Protein AF-A0A3S1QGA9-F1 (afdb_monomer)

Secondary structure (DSSP, 8-state):
------PPP-TTSTTTTSTTHHHHHHHH--TGGGBTTTB-TT----SSS---TTSTT--TT-PPPPP-TT--

Nearest PDB structures (foldseek):
  4gl8-assembly2_B  TM=8.562E-01  e=9.250E-01  Borreliella burgdorferi B31
  8ci6-assembly1_A  TM=7.474E-01  e=1.407E+00  Allorhizobium ampelinum S4

Foldseek 3Di:
DDDDDDDDQPLVDPPNVDPLVVLLVQQQDQVVVCQVPVHDVPDDDDLDDDPDPPDPPDDPVRDGHHHHNVSD

pLDDT: mean 87.81, std 10.15, range [52.78, 97.69]

Solvent-accessible surface area (backbone atoms only — not comparable to full-atom values): 4790 Å² total; per-residue (Å²): 139,81,86,79,88,80,89,80,80,59,57,88,39,86,69,49,47,44,76,69,47,52,59,18,53,45,16,58,44,62,65,71,74,34,49,60,71,80,41,62,69,87,63,73,88,71,57,56,90,74,70,54,78,87,42,92,85,57,66,86,82,60,71,55,79,60,67,35,69,89,75,62

Radius of gyration: 13.74 Å; Cα contacts (8 Å, |Δi|>4): 64; chains: 1; bounding box: 27×29×32 Å

Sequence (72 aa):
MSETERLRFDIYKSPLDDVRVRPAIHYAIERKGLIGTVNPATYQIAQKYVMPTTINGFDPNVQPYEYNPERA

Mean predicted aligned error: 4.73 Å

Structure (mmCIF, N/CA/C/O backbone):
data_AF-A0A3S1QGA9-F1
#
_entry.id   AF-A0A3S1QGA9-F1
#
loop_
_atom_site.group_PDB
_atom_site.id
_atom_site.type_symbol
_atom_site.label_atom_id
_atom_site.label_alt_id
_atom_site.label_comp_id
_atom_site.label_asym_id
_atom_site.label_entity_id
_atom_site.label_seq_id
_atom_site.pdbx_PDB_ins_code
_atom_site.Cartn_x
_atom_site.Cartn_y
_atom_site.Cartn_z
_atom_site.occupancy
_atom_site.B_iso_or_equiv
_atom_site.auth_seq_id
_atom_site.auth_comp_id
_atom_site.auth_asym_id
_atom_site.auth_atom_id
_atom_site.pdbx_PDB_model_num
ATOM 1 N N . MET A 1 1 ? 3.870 6.596 19.694 1.00 52.78 1 MET A N 1
ATOM 2 C CA . MET A 1 1 ? 4.471 5.769 18.625 1.00 52.78 1 MET A CA 1
ATOM 3 C C . MET A 1 1 ? 3.391 5.508 17.593 1.00 52.78 1 MET A C 1
ATOM 5 O O . MET A 1 1 ? 2.281 5.199 17.998 1.00 52.78 1 MET A O 1
ATOM 9 N N . SER A 1 2 ? 3.675 5.712 16.308 1.00 73.00 2 SER A N 1
ATOM 10 C CA . SER A 1 2 ? 2.772 5.324 15.217 1.00 73.00 2 SER A CA 1
ATOM 11 C C . SER A 1 2 ? 3.316 4.038 14.620 1.00 73.00 2 SER A C 1
ATOM 13 O O . SER A 1 2 ? 4.483 4.006 14.235 1.00 73.00 2 SER A O 1
ATOM 15 N N . GLU A 1 3 ? 2.495 3.000 14.558 1.00 81.06 3 GLU A N 1
ATOM 16 C CA . GLU A 1 3 ? 2.813 1.759 13.854 1.00 81.06 3 GLU A CA 1
ATOM 17 C C . GLU A 1 3 ? 2.282 1.832 12.415 1.00 81.06 3 GLU A C 1
ATOM 19 O O . GLU A 1 3 ? 1.356 2.590 12.119 1.00 81.06 3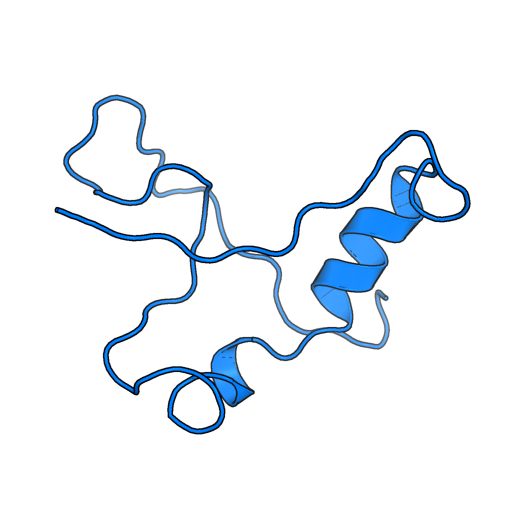 GLU A O 1
ATOM 24 N N . THR A 1 4 ? 2.912 1.122 11.481 1.00 85.75 4 THR A N 1
ATOM 25 C CA . THR A 1 4 ? 2.464 1.060 10.084 1.00 85.75 4 THR A CA 1
ATOM 26 C C . THR A 1 4 ? 2.697 -0.338 9.543 1.00 85.75 4 THR A C 1
ATOM 28 O O . THR A 1 4 ? 3.836 -0.762 9.348 1.00 85.75 4 THR A O 1
ATOM 31 N N . GLU A 1 5 ? 1.604 -1.038 9.265 1.00 88.06 5 GLU A N 1
ATOM 32 C CA . GLU A 1 5 ? 1.627 -2.352 8.637 1.00 88.06 5 GLU A CA 1
ATOM 33 C C . GLU A 1 5 ? 1.640 -2.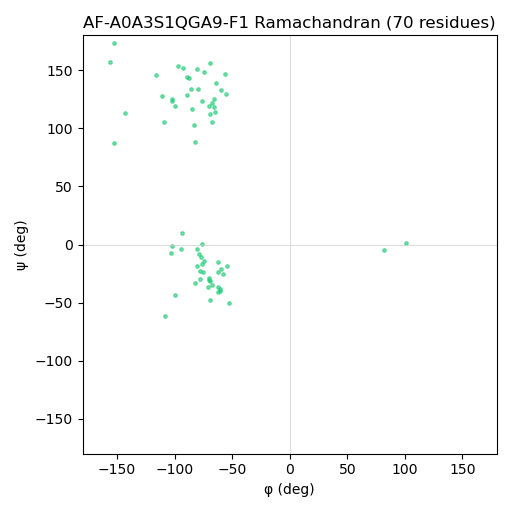228 7.110 1.00 88.06 5 GLU A C 1
ATOM 35 O O . GLU A 1 5 ? 1.019 -1.335 6.526 1.00 88.06 5 GLU A O 1
ATOM 40 N N . ARG A 1 6 ? 2.366 -3.130 6.439 1.00 88.25 6 ARG A N 1
ATOM 41 C CA . ARG A 1 6 ? 2.436 -3.170 4.975 1.00 88.25 6 ARG A CA 1
ATOM 42 C C . ARG A 1 6 ? 2.809 -4.546 4.446 1.00 88.25 6 ARG A C 1
ATOM 44 O O . ARG A 1 6 ? 3.549 -5.290 5.085 1.00 88.25 6 ARG A O 1
ATOM 51 N N . LEU A 1 7 ? 2.435 -4.786 3.195 1.00 90.25 7 LEU A N 1
ATOM 52 C CA . LEU A 1 7 ? 3.016 -5.841 2.376 1.00 90.25 7 LEU A CA 1
ATOM 53 C C . LEU A 1 7 ? 4.292 -5.323 1.696 1.00 90.25 7 LEU A C 1
ATOM 55 O O . LEU A 1 7 ? 4.322 -4.216 1.155 1.00 90.25 7 LEU A O 1
ATOM 59 N N . ARG A 1 8 ? 5.372 -6.107 1.735 1.00 91.06 8 ARG A N 1
ATOM 60 C CA . ARG A 1 8 ? 6.606 -5.814 0.996 1.00 91.06 8 ARG A CA 1
ATOM 61 C C . ARG A 1 8 ? 6.660 -6.701 -0.243 1.00 91.06 8 ARG A C 1
ATOM 63 O O . ARG A 1 8 ? 6.648 -7.918 -0.112 1.00 91.06 8 ARG A O 1
ATOM 70 N N . PHE A 1 9 ? 6.785 -6.089 -1.416 1.00 94.19 9 PHE A N 1
ATOM 71 C CA . PHE A 1 9 ? 7.102 -6.817 -2.641 1.00 94.19 9 PHE A CA 1
ATOM 72 C C . PHE A 1 9 ? 8.599 -7.121 -2.708 1.00 94.19 9 PHE A C 1
ATOM 74 O O . PHE A 1 9 ? 9.423 -6.236 -2.458 1.00 94.19 9 PHE A O 1
ATOM 81 N N . ASP A 1 10 ? 8.942 -8.362 -3.046 1.00 96.12 10 ASP A N 1
ATOM 82 C CA . ASP A 1 10 ? 10.301 -8.723 -3.443 1.00 96.12 10 ASP A CA 1
ATOM 83 C C . ASP A 1 10 ? 10.480 -8.395 -4.928 1.00 96.12 10 ASP A C 1
ATOM 85 O O . ASP A 1 10 ? 9.987 -9.105 -5.800 1.00 96.12 10 ASP A O 1
ATOM 89 N N . ILE A 1 11 ? 11.163 -7.287 -5.209 1.00 95.94 11 ILE A N 1
ATOM 90 C CA . ILE A 1 11 ? 11.318 -6.740 -6.564 1.00 95.94 11 ILE A CA 1
ATOM 91 C C . ILE A 1 11 ? 12.328 -7.505 -7.431 1.00 95.94 11 ILE A C 1
ATOM 93 O O . ILE A 1 11 ? 12.555 -7.111 -8.569 1.00 95.94 11 ILE A O 1
ATOM 97 N N . TYR A 1 12 ? 12.954 -8.563 -6.911 1.00 97.12 12 TYR A N 1
ATOM 98 C CA . TYR A 1 12 ? 13.872 -9.418 -7.673 1.00 97.12 12 TYR A CA 1
ATOM 99 C C . TYR A 1 12 ? 13.225 -10.739 -8.108 1.00 97.12 12 TYR A C 1
ATOM 101 O O . TYR A 1 12 ? 13.871 -11.571 -8.745 1.00 97.12 12 TYR A O 1
ATOM 109 N N . LYS A 1 13 ? 11.959 -10.961 -7.741 1.00 97.69 13 LYS A N 1
ATOM 110 C CA . LYS A 1 13 ? 11.200 -12.176 -8.042 1.00 97.69 13 LYS A CA 1
ATOM 111 C C . LYS A 1 13 ? 10.102 -11.862 -9.049 1.00 97.69 13 LYS A C 1
ATOM 113 O O . LYS A 1 13 ? 9.263 -11.003 -8.797 1.00 97.69 13 LYS A O 1
ATOM 118 N N . SER A 1 14 ? 10.046 -12.621 -10.138 1.00 95.75 14 SER A N 1
ATOM 119 C CA . SER A 1 14 ? 8.913 -12.558 -11.064 1.00 95.75 14 SER A CA 1
ATOM 120 C C . SER A 1 14 ? 7.609 -13.020 -10.386 1.00 95.75 14 SER A C 1
ATOM 122 O O . SER A 1 14 ? 7.658 -13.987 -9.617 1.00 95.75 14 SER A O 1
ATOM 124 N N . PRO A 1 15 ? 6.453 -12.358 -10.616 1.00 95.88 15 PRO A N 1
ATOM 125 C CA . PRO A 1 15 ? 6.234 -11.208 -11.510 1.00 95.88 15 PRO A CA 1
ATOM 126 C C . PRO A 1 15 ? 6.355 -9.828 -10.825 1.00 95.88 15 PRO A C 1
ATOM 128 O O . PRO A 1 15 ? 5.968 -8.817 -11.402 1.00 95.88 15 PRO A O 1
ATOM 131 N N . LEU A 1 16 ? 6.831 -9.762 -9.577 1.00 97.25 16 LEU A N 1
ATOM 132 C CA . LEU A 1 16 ? 6.907 -8.525 -8.785 1.00 97.25 16 LEU A CA 1
ATOM 133 C C . LEU A 1 16 ? 8.076 -7.609 -9.181 1.00 97.25 16 LEU A C 1
ATOM 135 O O . LEU A 1 16 ? 8.131 -6.461 -8.726 1.00 97.25 16 LEU A O 1
ATOM 139 N N . ASP A 1 17 ? 8.992 -8.099 -10.013 1.00 97.06 17 ASP A N 1
ATOM 140 C CA . ASP A 1 17 ? 10.062 -7.342 -10.661 1.00 97.06 17 ASP A CA 1
ATOM 141 C C . ASP A 1 17 ? 9.521 -6.335 -11.692 1.00 97.06 17 ASP A C 1
ATOM 143 O O . ASP A 1 17 ? 10.004 -5.197 -11.751 1.00 97.06 17 ASP A O 1
ATOM 147 N N . ASP A 1 18 ? 8.437 -6.667 -12.400 1.00 97.50 18 ASP A N 1
ATOM 148 C CA . ASP A 1 18 ? 7.750 -5.748 -13.312 1.00 97.50 18 ASP A CA 1
ATOM 149 C C . ASP A 1 18 ? 7.077 -4.589 -12.552 1.00 97.50 18 ASP A C 1
ATOM 151 O O . ASP A 1 18 ? 6.210 -4.762 -11.689 1.00 97.50 18 ASP A O 1
ATOM 155 N N . VAL A 1 19 ? 7.461 -3.356 -12.899 1.00 95.81 19 VAL A N 1
ATOM 156 C CA . VAL A 1 19 ? 6.923 -2.137 -12.282 1.00 95.81 19 VAL A CA 1
ATOM 157 C C . VAL A 1 19 ? 5.430 -1.948 -12.492 1.00 95.81 19 VAL A C 1
ATOM 159 O O . VAL A 1 19 ? 4.811 -1.281 -11.674 1.00 95.81 19 VAL A O 1
ATOM 162 N N . ARG A 1 20 ? 4.841 -2.542 -13.530 1.00 95.50 20 ARG A N 1
ATOM 163 C CA . ARG A 1 20 ? 3.407 -2.441 -13.835 1.00 95.50 20 ARG A CA 1
ATOM 164 C C . ARG A 1 20 ? 2.565 -3.347 -12.941 1.00 95.50 20 ARG A C 1
ATOM 166 O O . ARG A 1 20 ? 1.445 -2.987 -12.594 1.00 95.50 20 ARG A O 1
ATOM 173 N N . VAL A 1 21 ? 3.130 -4.472 -12.502 1.00 96.62 21 VAL A N 1
ATOM 174 C CA . VAL A 1 21 ? 2.447 -5.450 -11.640 1.00 96.62 21 VAL A CA 1
ATOM 175 C C . VAL A 1 21 ? 2.221 -4.892 -10.231 1.00 96.62 21 VAL A C 1
ATOM 177 O O . VAL A 1 21 ? 1.224 -5.196 -9.583 1.00 96.62 21 VAL A O 1
ATOM 180 N N . ARG A 1 22 ? 3.108 -4.022 -9.736 1.00 95.00 22 ARG A N 1
ATOM 181 C CA . ARG A 1 22 ? 2.996 -3.487 -8.367 1.00 95.00 22 ARG A CA 1
ATOM 182 C C . ARG A 1 22 ? 1.802 -2.522 -8.193 1.00 95.00 22 ARG A C 1
ATOM 184 O O . ARG A 1 22 ? 1.041 -2.720 -7.247 1.00 95.00 22 ARG A O 1
ATOM 191 N N . PRO A 1 23 ? 1.573 -1.522 -9.073 1.00 93.50 23 PRO A N 1
ATOM 192 C CA . PRO A 1 23 ? 0.349 -0.720 -9.079 1.00 93.50 23 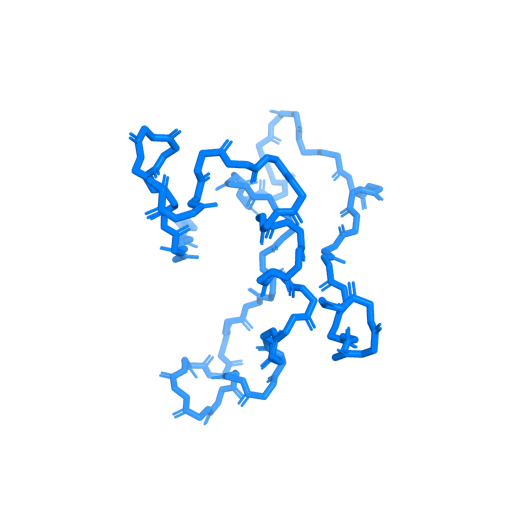PRO A CA 1
ATOM 193 C C . PRO A 1 23 ? -0.911 -1.551 -9.314 1.00 93.50 23 PRO A C 1
ATOM 195 O O . PRO A 1 23 ? -1.904 -1.323 -8.634 1.00 93.50 23 PRO A O 1
ATOM 198 N N . ALA A 1 24 ? -0.856 -2.541 -10.208 1.00 96.19 24 ALA A N 1
ATOM 199 C CA . ALA A 1 24 ? -1.951 -3.479 -10.448 1.00 96.19 24 ALA A CA 1
ATOM 200 C C . ALA A 1 24 ? -2.437 -4.147 -9.148 1.00 96.19 24 ALA A C 1
ATOM 202 O O . ALA A 1 24 ? -3.610 -4.064 -8.782 1.00 96.19 24 ALA A O 1
ATOM 203 N N . ILE A 1 25 ? -1.503 -4.693 -8.360 1.00 95.50 25 ILE A N 1
ATOM 204 C CA . ILE A 1 25 ? -1.810 -5.267 -7.042 1.00 95.50 25 ILE A CA 1
ATOM 205 C C . ILE A 1 25 ? -2.401 -4.215 -6.092 1.00 95.50 25 ILE A C 1
ATOM 207 O O . ILE A 1 25 ? -3.314 -4.527 -5.330 1.00 95.50 25 ILE A O 1
ATOM 211 N N . HIS A 1 26 ? -1.918 -2.969 -6.121 1.00 93.81 26 HIS A N 1
ATOM 2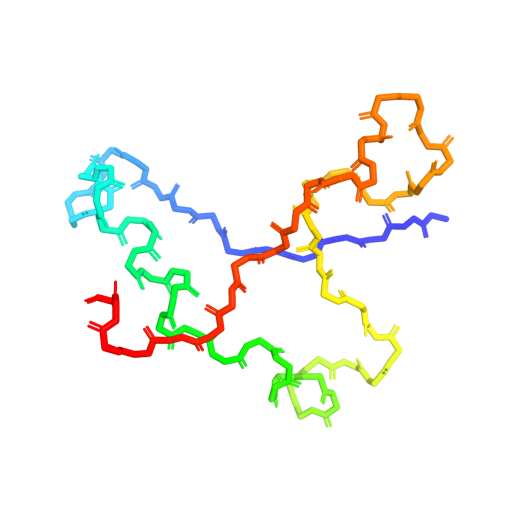12 C CA . HIS A 1 26 ? -2.500 -1.905 -5.300 1.00 93.81 26 HIS A CA 1
ATOM 213 C C . HIS A 1 26 ? -3.962 -1.611 -5.658 1.00 93.81 26 HIS A C 1
ATOM 215 O O . HIS A 1 26 ? -4.762 -1.431 -4.742 1.00 93.81 26 HIS A O 1
ATOM 221 N N . TYR A 1 27 ? -4.311 -1.594 -6.946 1.00 96.25 27 TYR A N 1
ATOM 222 C CA . TYR A 1 27 ? -5.686 -1.388 -7.410 1.00 96.25 27 TYR A CA 1
ATOM 223 C C . TYR A 1 27 ? -6.604 -2.582 -7.110 1.00 96.25 27 TYR A C 1
ATOM 225 O O . TYR A 1 27 ? -7.800 -2.394 -6.894 1.00 96.25 27 TYR A O 1
ATOM 233 N N . ALA A 1 28 ? -6.057 -3.798 -7.050 1.00 96.19 28 ALA A N 1
ATOM 234 C CA . ALA A 1 28 ? -6.816 -5.023 -6.802 1.00 96.19 28 ALA A CA 1
ATOM 235 C C . ALA A 1 28 ? -7.233 -5.239 -5.333 1.00 96.19 28 ALA A C 1
ATOM 237 O O . ALA A 1 28 ? -8.093 -6.077 -5.062 1.00 96.19 28 ALA A O 1
ATOM 238 N N . ILE A 1 29 ? -6.628 -4.533 -4.372 1.00 93.81 29 ILE A N 1
ATOM 239 C CA . ILE A 1 29 ? -6.863 -4.758 -2.936 1.00 93.81 29 ILE A CA 1
ATOM 240 C C . ILE A 1 29 ? -7.845 -3.723 -2.390 1.00 93.81 29 ILE A C 1
ATOM 242 O O . ILE A 1 29 ? -7.534 -2.532 -2.343 1.00 93.81 29 ILE A O 1
ATOM 246 N N . GLU A 1 30 ? -8.991 -4.181 -1.878 1.00 94.75 30 GLU A N 1
ATOM 247 C CA . GLU A 1 30 ? -9.956 -3.289 -1.235 1.00 94.75 30 GLU A CA 1
ATOM 248 C C . GLU A 1 30 ? -9.573 -3.001 0.222 1.00 94.75 30 GLU A C 1
ATOM 250 O O . GLU A 1 30 ? -9.975 -3.695 1.157 1.00 94.75 30 GLU A O 1
ATOM 255 N N . ARG A 1 31 ? -8.752 -1.966 0.419 1.00 92.38 31 ARG A N 1
ATOM 256 C CA . ARG A 1 31 ? -8.148 -1.671 1.723 1.00 92.38 31 ARG A CA 1
ATOM 257 C C . ARG A 1 31 ? -9.149 -1.156 2.757 1.00 92.38 31 ARG A C 1
ATOM 259 O O . ARG A 1 31 ? -8.916 -1.399 3.939 1.00 92.38 31 ARG A O 1
ATOM 266 N N . LYS A 1 32 ? -10.226 -0.450 2.377 1.00 92.38 32 LYS A N 1
ATOM 267 C CA . LYS A 1 32 ? -11.199 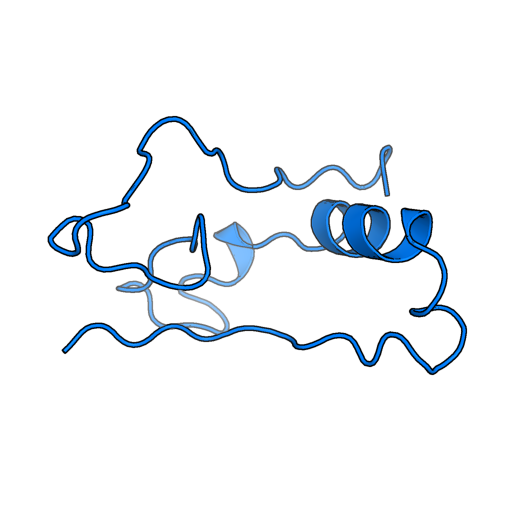0.041 3.378 1.00 92.38 32 LYS A CA 1
ATOM 268 C C . LYS A 1 32 ? -12.003 -1.122 3.953 1.00 92.38 32 LYS A C 1
ATOM 270 O O . LYS A 1 32 ? -12.225 -1.151 5.157 1.00 92.38 32 LYS A O 1
ATOM 275 N N . GLY A 1 33 ? -12.329 -2.116 3.128 1.00 92.69 33 GLY A N 1
ATOM 276 C CA . GLY A 1 33 ? -12.963 -3.368 3.546 1.00 92.69 33 GLY A CA 1
ATOM 277 C C . GLY A 1 33 ? -12.158 -4.193 4.560 1.00 92.69 33 GLY A C 1
ATOM 278 O O . GLY A 1 33 ? -12.748 -4.999 5.275 1.00 92.69 33 GLY A O 1
ATOM 279 N N . LEU A 1 34 ? -10.838 -3.986 4.669 1.00 92.38 34 LEU A N 1
ATOM 280 C CA . LEU A 1 34 ? -9.988 -4.652 5.669 1.00 92.38 34 LEU A CA 1
ATOM 281 C C . LEU A 1 34 ? -10.102 -4.032 7.072 1.00 92.38 34 LEU A C 1
ATOM 283 O O . LEU A 1 34 ? -9.815 -4.699 8.068 1.00 92.38 34 LEU A O 1
ATOM 287 N N . ILE A 1 35 ? -10.518 -2.766 7.168 1.00 93.69 35 ILE A N 1
ATOM 288 C CA . ILE A 1 35 ? -10.637 -2.047 8.440 1.00 93.69 35 ILE A CA 1
ATOM 289 C C . ILE A 1 35 ? -11.891 -2.519 9.177 1.00 93.69 35 ILE A C 1
ATOM 291 O O . ILE A 1 35 ? -13.000 -2.449 8.658 1.00 93.69 35 ILE A O 1
ATOM 295 N N . GLY A 1 36 ? -11.716 -2.996 10.407 1.00 92.00 36 GLY A N 1
ATOM 296 C CA . GLY A 1 36 ? -12.782 -3.574 11.224 1.00 92.00 36 GLY A CA 1
ATOM 297 C C . GLY A 1 36 ? -13.105 -5.039 10.910 1.00 92.00 36 GLY A C 1
ATOM 298 O O . GLY A 1 36 ? -13.909 -5.626 11.630 1.00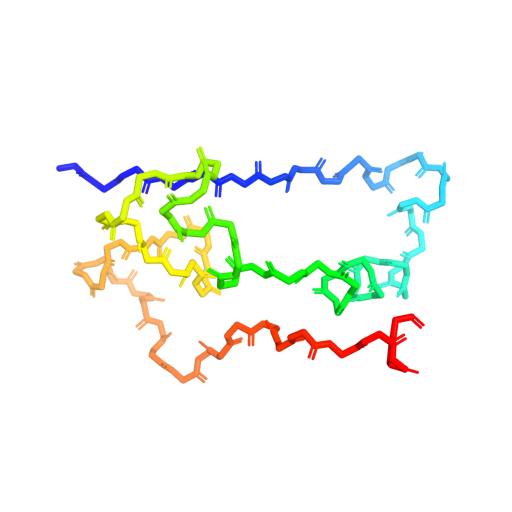 92.00 36 GLY A O 1
ATOM 299 N N . THR A 1 37 ? -12.487 -5.638 9.884 1.00 93.81 37 THR A N 1
ATOM 300 C CA . THR A 1 37 ? -12.658 -7.061 9.537 1.00 93.81 37 THR A CA 1
ATOM 301 C C . THR A 1 37 ? -11.404 -7.862 9.873 1.00 93.81 37 THR A C 1
ATOM 303 O O . THR A 1 37 ? -11.440 -8.744 10.726 1.00 93.81 37 THR A O 1
ATOM 306 N N . VAL A 1 38 ? -10.285 -7.521 9.232 1.00 93.06 38 VAL A N 1
ATOM 307 C CA . VAL A 1 38 ? -8.966 -8.127 9.449 1.00 93.06 38 VAL A CA 1
ATOM 308 C C . VAL A 1 38 ? -8.128 -7.240 10.362 1.00 93.06 38 VAL A C 1
ATOM 310 O O . VAL A 1 38 ? -7.490 -7.728 11.291 1.00 93.06 38 VAL A O 1
ATOM 313 N N . ASN A 1 39 ? -8.152 -5.929 10.120 1.00 92.56 39 ASN A N 1
ATOM 314 C CA . ASN A 1 39 ? -7.452 -4.940 10.927 1.00 92.56 39 ASN A CA 1
ATOM 315 C C . ASN A 1 39 ? -8.395 -4.299 11.960 1.00 92.56 39 ASN A C 1
ATOM 317 O O . ASN A 1 39 ? -9.599 -4.200 11.716 1.00 92.56 39 ASN A O 1
ATOM 321 N N . PRO A 1 40 ? -7.878 -3.796 13.095 1.00 92.69 40 PRO A N 1
ATOM 322 C CA . PRO A 1 40 ? -8.683 -3.051 14.059 1.00 92.69 40 PRO A CA 1
ATOM 323 C C . PRO A 1 40 ? -9.387 -1.843 13.429 1.00 92.69 40 PRO A C 1
ATOM 325 O O . PRO A 1 40 ? -8.828 -1.156 12.577 1.00 92.69 40 PRO A O 1
ATOM 328 N N . ALA A 1 41 ? -10.587 -1.515 13.910 1.00 93.56 41 ALA A N 1
ATOM 329 C CA . ALA A 1 41 ? -11.354 -0.357 13.432 1.00 93.56 41 ALA A CA 1
ATOM 330 C C . ALA A 1 41 ? -10.658 1.002 13.677 1.00 93.56 41 ALA A C 1
ATOM 332 O O . ALA A 1 41 ? -11.038 2.008 13.087 1.00 93.56 41 ALA A O 1
ATOM 333 N N . THR A 1 42 ? -9.639 1.045 14.540 1.00 91.00 42 THR A N 1
ATOM 334 C CA . THR A 1 42 ? -8.836 2.244 14.826 1.00 91.00 42 THR A CA 1
ATOM 335 C C . THR A 1 42 ? -7.778 2.538 13.762 1.00 91.00 42 THR A C 1
ATOM 337 O O . THR A 1 42 ? -7.124 3.581 13.820 1.00 91.00 42 THR A O 1
ATOM 340 N N . TYR A 1 43 ? -7.576 1.628 12.807 1.00 89.56 43 TYR A N 1
ATOM 341 C CA . TYR A 1 43 ? -6.559 1.774 11.777 1.00 89.56 43 TYR A CA 1
ATOM 342 C C . TYR A 1 43 ? -6.971 2.802 10.727 1.00 89.56 43 TYR A C 1
ATOM 344 O O . TYR A 1 43 ? -8.143 2.966 10.392 1.00 89.56 43 TYR A O 1
ATOM 352 N N . GLN A 1 44 ? -5.968 3.474 10.170 1.00 88.25 44 GLN A N 1
ATOM 353 C CA . GLN A 1 44 ? -6.136 4.419 9.074 1.00 88.25 44 GLN A CA 1
ATOM 354 C C . GLN A 1 44 ? -5.404 3.905 7.839 1.00 88.25 44 GLN A C 1
ATOM 356 O O . GLN A 1 44 ? -4.346 3.278 7.932 1.00 88.25 44 GLN A O 1
ATOM 361 N N . ILE A 1 45 ? -5.966 4.182 6.663 1.00 89.25 45 ILE A N 1
ATOM 362 C CA . ILE A 1 45 ? -5.342 3.803 5.398 1.00 89.25 45 ILE A CA 1
ATOM 363 C C . ILE A 1 45 ? -4.036 4.576 5.233 1.00 89.25 45 ILE A C 1
ATOM 365 O O . ILE A 1 45 ? -4.030 5.793 5.051 1.00 89.25 45 ILE A O 1
ATOM 369 N N . ALA A 1 46 ? -2.922 3.846 5.254 1.00 86.44 46 ALA A N 1
ATOM 370 C CA . ALA A 1 46 ? -1.614 4.448 5.079 1.00 86.44 46 ALA A CA 1
ATOM 371 C C . ALA A 1 46 ? -1.435 5.040 3.672 1.00 86.44 46 ALA A C 1
ATOM 373 O O . ALA A 1 46 ? -1.577 4.319 2.675 1.00 86.44 46 ALA A O 1
ATOM 374 N N . GLN A 1 47 ? -1.084 6.330 3.627 1.00 81.31 47 GLN A N 1
ATOM 375 C CA . GLN A 1 47 ? -0.714 7.077 2.415 1.00 81.31 47 GLN A CA 1
ATOM 376 C C . GLN A 1 47 ? 0.752 6.855 2.021 1.00 81.31 47 GLN A C 1
ATOM 378 O O . GLN A 1 47 ? 1.097 6.850 0.844 1.00 81.31 47 GLN A O 1
ATOM 383 N N . LYS A 1 48 ? 1.630 6.665 3.013 1.00 77.31 48 LYS A N 1
ATOM 384 C CA . LYS A 1 48 ? 3.071 6.464 2.827 1.00 77.31 48 LYS A CA 1
ATOM 385 C C . LYS A 1 48 ? 3.671 5.642 3.961 1.00 77.31 48 LYS A C 1
ATOM 387 O O . LYS A 1 48 ? 3.006 5.350 4.949 1.00 77.31 48 LYS A O 1
ATOM 392 N N . TYR A 1 49 ? 4.948 5.298 3.806 1.00 72.94 49 TYR A N 1
ATOM 393 C CA . TYR A 1 49 ? 5.690 4.473 4.759 1.00 72.94 49 TYR A CA 1
ATOM 394 C C . TYR A 1 49 ? 5.826 5.109 6.151 1.00 72.94 49 TYR A C 1
ATOM 396 O O . TYR A 1 49 ? 5.770 4.403 7.150 1.00 72.94 49 TYR A O 1
ATOM 404 N N . VAL A 1 50 ? 5.995 6.433 6.220 1.00 64.94 50 VAL A N 1
ATOM 405 C CA . VAL A 1 50 ? 6.170 7.165 7.482 1.00 64.94 50 VAL A CA 1
ATOM 406 C C . VAL A 1 50 ? 4.915 7.986 7.752 1.00 64.94 50 VAL A C 1
ATOM 408 O O . VAL A 1 50 ? 4.664 8.985 7.077 1.00 64.94 50 VAL A O 1
ATOM 411 N N . MET A 1 51 ? 4.105 7.516 8.702 1.00 62.31 51 MET A N 1
ATOM 412 C CA . MET A 1 51 ? 2.738 8.000 8.908 1.00 62.31 51 MET A CA 1
ATOM 413 C C . MET A 1 51 ? 2.464 8.952 10.076 1.00 62.31 51 MET A C 1
ATOM 415 O O . MET A 1 51 ? 1.365 9.505 10.059 1.00 62.31 51 MET A O 1
ATOM 419 N N . PRO A 1 52 ? 3.350 9.281 11.038 1.00 65.12 52 PRO A N 1
ATOM 420 C CA . PRO A 1 52 ? 3.047 10.462 11.825 1.00 65.12 52 PRO A CA 1
ATOM 421 C C . PRO A 1 52 ? 3.102 11.680 10.898 1.00 65.12 52 PRO A C 1
ATOM 423 O O . PRO A 1 52 ? 4.159 12.014 10.360 1.00 65.12 52 PRO A O 1
ATOM 426 N N . THR A 1 53 ? 1.969 12.369 10.752 1.00 63.31 53 THR A N 1
ATOM 427 C CA . THR A 1 53 ? 1.877 13.708 10.138 1.00 63.31 53 THR A CA 1
ATOM 428 C C . THR A 1 53 ? 2.818 14.711 10.806 1.00 63.31 53 THR A C 1
ATOM 430 O O . THR A 1 53 ? 3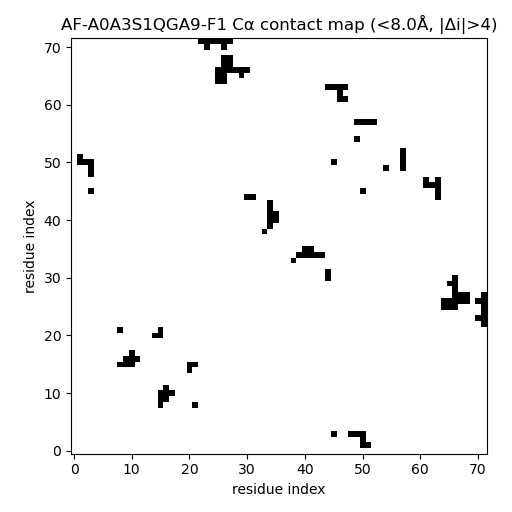.155 15.738 10.231 1.00 63.31 53 THR A O 1
ATOM 433 N N . THR A 1 54 ? 3.270 14.387 12.018 1.00 67.25 54 THR A N 1
ATOM 434 C CA . THR A 1 54 ? 4.205 15.151 12.838 1.00 67.25 54 THR A CA 1
ATOM 435 C C . THR A 1 54 ? 5.676 14.958 12.454 1.00 67.25 54 THR A C 1
ATOM 437 O O . THR A 1 54 ? 6.533 15.587 13.069 1.00 67.25 54 THR A O 1
ATOM 440 N N . ILE A 1 55 ? 6.009 14.079 11.498 1.00 73.44 55 ILE A N 1
ATOM 441 C CA . ILE A 1 55 ? 7.382 13.923 10.995 1.00 73.44 55 ILE A CA 1
ATOM 442 C C . ILE A 1 55 ? 7.619 14.875 9.816 1.00 73.44 55 ILE A C 1
ATOM 444 O O . ILE A 1 55 ? 6.869 14.883 8.838 1.00 73.44 55 ILE A O 1
ATOM 448 N N . ASN A 1 56 ? 8.710 15.645 9.890 1.00 71.62 56 ASN A N 1
ATOM 449 C CA . ASN A 1 56 ? 9.167 16.504 8.797 1.00 71.62 56 ASN A CA 1
ATOM 450 C C . ASN A 1 56 ? 9.367 15.690 7.508 1.00 71.62 56 ASN A C 1
ATOM 452 O O . ASN A 1 56 ? 10.038 14.659 7.514 1.00 71.62 56 ASN A O 1
ATOM 456 N N . GLY A 1 57 ? 8.784 16.167 6.404 1.00 74.44 57 GLY A N 1
ATOM 457 C CA . GLY A 1 57 ? 8.723 15.441 5.129 1.00 74.44 57 GLY A CA 1
ATOM 458 C C . GLY A 1 57 ? 7.377 14.759 4.860 1.00 74.44 57 GLY A C 1
ATOM 459 O O . GLY A 1 57 ? 7.205 14.130 3.815 1.00 74.44 57 GLY A O 1
ATOM 460 N N . PHE A 1 58 ? 6.393 14.889 5.761 1.00 78.69 58 PHE A N 1
ATOM 461 C CA . PHE A 1 58 ? 5.023 14.489 5.462 1.00 78.69 58 PHE A CA 1
ATOM 462 C C . PHE A 1 58 ? 4.405 15.403 4.389 1.00 78.69 58 PHE A C 1
ATOM 464 O O . PHE A 1 58 ? 4.015 16.527 4.675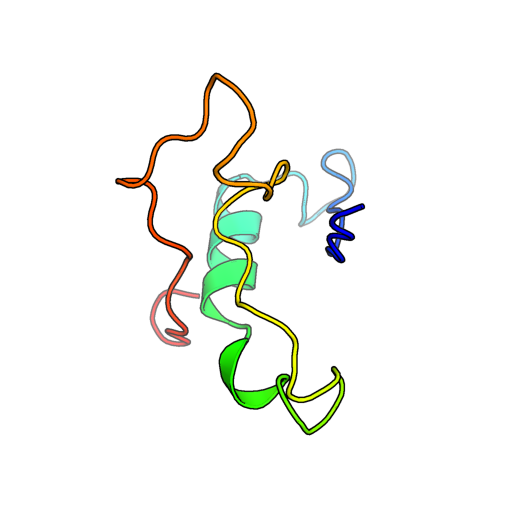 1.00 78.69 58 PHE A O 1
ATOM 471 N N . ASP A 1 59 ? 4.267 14.895 3.162 1.00 80.81 59 ASP A N 1
ATOM 472 C CA . ASP A 1 59 ? 3.424 15.525 2.135 1.00 80.81 59 ASP A CA 1
ATOM 473 C C . ASP A 1 59 ? 1.948 15.081 2.275 1.00 80.81 59 ASP A C 1
ATOM 475 O O . ASP A 1 59 ? 1.687 13.877 2.139 1.00 80.81 59 ASP A O 1
ATOM 479 N N . PRO A 1 60 ? 0.997 15.992 2.572 1.00 80.75 60 PRO A N 1
ATOM 480 C CA . PRO A 1 60 ? -0.437 15.690 2.649 1.00 80.75 60 PRO A CA 1
ATOM 481 C C . PRO A 1 60 ? -1.107 15.485 1.283 1.00 80.75 60 PRO A C 1
ATOM 483 O O . PRO A 1 60 ? -2.231 14.991 1.228 1.00 80.75 60 PRO A O 1
ATOM 486 N N . ASN A 1 61 ? -0.451 15.865 0.184 1.00 86.06 61 ASN A N 1
ATOM 487 C CA . ASN A 1 61 ? -1.043 15.796 -1.151 1.00 86.06 61 ASN A CA 1
ATOM 488 C C . ASN A 1 61 ? -0.973 14.387 -1.754 1.00 86.06 61 ASN A C 1
ATOM 490 O O . ASN A 1 61 ? -1.732 14.079 -2.674 1.00 86.06 61 ASN A O 1
ATOM 494 N N . VAL A 1 62 ? -0.101 13.518 -1.230 1.00 85.19 62 VAL A N 1
ATOM 495 C CA . VAL A 1 62 ? 0.027 12.129 -1.688 1.00 85.19 62 VAL A CA 1
ATOM 496 C C . VAL A 1 62 ? -1.214 11.337 -1.288 1.00 85.19 62 VAL A C 1
ATOM 498 O O . VAL A 1 62 ? -1.445 11.059 -0.110 1.00 85.19 62 VAL A O 1
ATOM 501 N N . GLN A 1 63 ? -1.993 10.940 -2.291 1.00 86.00 63 GLN A N 1
ATOM 502 C CA . GLN A 1 63 ? -3.187 10.129 -2.093 1.00 86.00 63 GLN A CA 1
ATOM 503 C C . GLN A 1 63 ? -2.856 8.632 -2.142 1.00 86.00 63 GLN A C 1
ATOM 505 O O . GLN A 1 63 ? -1.986 8.214 -2.912 1.00 86.00 63 GLN A O 1
ATOM 510 N N . PRO A 1 64 ? -3.537 7.806 -1.330 1.00 87.62 64 PRO A N 1
ATOM 511 C CA . PRO A 1 64 ? -3.404 6.362 -1.428 1.00 87.62 64 PRO A CA 1
ATOM 512 C C . PRO A 1 64 ? -4.032 5.864 -2.740 1.00 87.62 64 PRO A C 1
ATOM 514 O O . PRO A 1 64 ? -4.933 6.497 -3.287 1.00 87.62 64 PRO A O 1
ATOM 517 N N . TYR A 1 65 ? -3.590 4.701 -3.223 1.00 89.50 65 TYR A N 1
ATOM 518 C CA . TYR A 1 65 ? -4.266 4.016 -4.328 1.00 89.50 65 TYR A CA 1
ATOM 519 C C . TYR A 1 65 ? -5.717 3.694 -3.952 1.00 89.50 65 TYR A C 1
ATOM 521 O O . TYR A 1 65 ? -5.978 3.171 -2.864 1.00 89.50 65 TYR A O 1
ATOM 529 N N . GLU A 1 6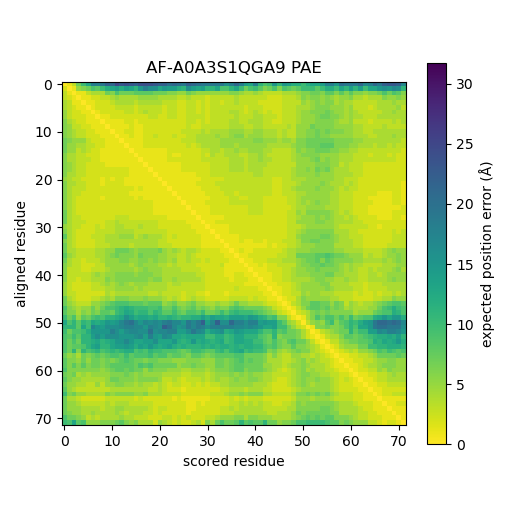6 ? -6.641 4.003 -4.859 1.00 92.06 66 GLU A N 1
ATOM 530 C CA . GLU A 1 66 ? -8.042 3.604 -4.751 1.00 92.06 66 GLU A CA 1
ATOM 531 C C . GLU A 1 66 ? -8.225 2.158 -5.209 1.00 92.06 66 GLU A C 1
ATOM 533 O O . GLU A 1 66 ? -7.496 1.676 -6.074 1.00 92.06 66 GLU A O 1
ATOM 538 N N . TYR A 1 67 ? -9.222 1.475 -4.656 1.00 95.12 67 TYR A N 1
ATOM 539 C CA . TYR A 1 67 ? -9.625 0.164 -5.146 1.00 95.12 67 TYR A CA 1
ATOM 540 C C . TYR A 1 67 ? -10.289 0.298 -6.520 1.00 95.12 67 TYR A C 1
ATOM 542 O O . TYR A 1 67 ? -11.298 0.989 -6.664 1.00 95.12 67 TYR A O 1
ATOM 550 N N . ASN A 1 68 ? -9.703 -0.340 -7.532 1.00 96.12 68 ASN A N 1
ATOM 551 C CA . ASN A 1 68 ? -10.202 -0.331 -8.902 1.00 96.12 68 ASN A CA 1
ATOM 552 C C . ASN A 1 68 ? -9.768 -1.609 -9.651 1.00 96.12 68 ASN A C 1
ATOM 554 O O . ASN A 1 68 ? -8.747 -1.601 -10.339 1.00 96.12 68 ASN A O 1
ATOM 558 N N . PRO A 1 69 ? -10.543 -2.703 -9.558 1.00 93.50 69 PRO A N 1
ATOM 559 C CA . PRO A 1 69 ? -10.230 -3.962 -10.237 1.00 93.50 69 PRO A CA 1
ATOM 560 C C . PRO A 1 69 ? -10.091 -3.866 -11.759 1.00 93.50 69 PRO A C 1
ATOM 562 O O . PRO A 1 69 ? -9.403 -4.688 -12.346 1.00 93.50 69 PRO A O 1
ATOM 565 N N . GLU A 1 70 ? -10.725 -2.886 -12.409 1.00 95.44 70 GLU A N 1
ATOM 566 C CA . GLU A 1 70 ? -10.631 -2.703 -13.865 1.00 95.44 70 GLU A CA 1
ATOM 567 C C . GLU A 1 70 ? -9.286 -2.101 -14.297 1.00 95.44 70 GLU A C 1
ATOM 569 O O . GLU A 1 70 ? -8.867 -2.267 -15.440 1.00 95.44 70 GLU A O 1
ATOM 574 N N . ARG A 1 71 ? -8.610 -1.385 -13.389 1.00 90.81 71 ARG A N 1
ATOM 575 C CA . ARG A 1 71 ? -7.267 -0.815 -13.592 1.00 90.81 71 ARG A CA 1
ATOM 576 C C . ARG A 1 71 ? -6.144 -1.712 -13.067 1.00 90.81 71 ARG A C 1
ATOM 578 O O . ARG A 1 71 ? -4.978 -1.321 -13.181 1.00 90.81 71 ARG A O 1
ATOM 585 N N . ALA A 1 72 ? -6.502 -2.826 -12.431 1.00 87.06 72 ALA A N 1
ATOM 586 C CA . ALA A 1 72 ? -5.563 -3.813 -11.919 1.00 87.06 72 ALA A CA 1
ATOM 587 C C . ALA A 1 72 ? -4.951 -4.671 -13.035 1.00 87.06 72 ALA A C 1
ATOM 589 O O . ALA A 1 72 ? -5.502 -4.715 -14.155 1.00 87.06 72 ALA A O 1
#